Protein AF-A0A9N9DYJ9-F1 (afdb_monomer_lite)

Secondary structure (DSSP, 8-state):
---------STTTT---HHHHHHHIIIIIHHHHHHH-TT----------GGG-PPPTT---GGGS-SSSSS---------

Sequence (80 aa):
EARVCLKPGANEEGYWTAAHLIEQAKHKAIPTFEALFPNCVAEFVFDNSSNHTAFAPDALVAKRMNTGSGGNTPKMRDTF

pLDDT: mean 85.85, std 8.5, range [62.12, 97.94]

Structure (mmCIF, N/CA/C/O backbone):
data_AF-A0A9N9DYJ9-F1
#
_entry.id   AF-A0A9N9DYJ9-F1
#
loop_
_atom_site.group_PDB
_atom_site.id
_atom_site.type_symbol
_atom_site.label_atom_id
_atom_site.label_alt_id
_atom_site.label_comp_id
_atom_site.label_asym_id
_atom_site.label_entity_id
_atom_site.label_seq_id
_atom_site.pdbx_PDB_ins_code
_atom_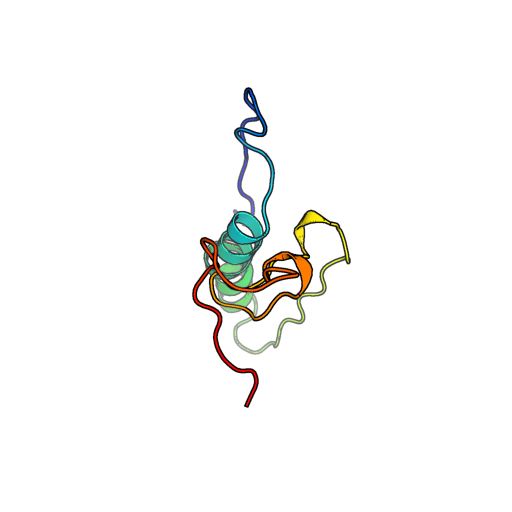site.Cartn_x
_atom_site.Cartn_y
_atom_site.Cartn_z
_atom_site.occupancy
_atom_site.B_iso_or_equiv
_atom_site.auth_seq_id
_atom_site.auth_comp_id
_atom_site.auth_asym_id
_atom_site.auth_atom_id
_atom_site.pdbx_PDB_model_num
ATOM 1 N N . GLU A 1 1 ? -2.621 14.463 13.625 1.00 66.38 1 GLU A N 1
ATOM 2 C CA . GLU A 1 1 ? -2.946 14.841 12.229 1.00 66.38 1 GLU A CA 1
ATOM 3 C C . GLU A 1 1 ? -2.686 13.662 11.291 1.00 66.38 1 GLU A C 1
ATOM 5 O O . GLU A 1 1 ? -1.662 13.005 11.450 1.00 66.38 1 GLU A O 1
ATOM 10 N N . ALA A 1 2 ? -3.582 13.411 10.327 1.00 75.62 2 ALA A N 1
ATOM 11 C CA . ALA A 1 2 ? -3.516 12.279 9.387 1.00 75.62 2 ALA A CA 1
ATOM 12 C C . ALA A 1 2 ? -2.977 12.654 7.985 1.00 75.62 2 ALA A C 1
ATOM 14 O O . ALA A 1 2 ? -3.278 11.996 6.989 1.00 75.62 2 ALA A O 1
ATOM 15 N N . ARG A 1 3 ? -2.191 13.731 7.887 1.00 81.25 3 ARG A N 1
ATOM 16 C CA . ARG A 1 3 ? -1.634 14.233 6.621 1.00 81.25 3 ARG A CA 1
ATOM 17 C C . ARG A 1 3 ? -0.111 14.207 6.613 1.00 81.25 3 ARG A C 1
ATOM 19 O O . ARG A 1 3 ? 0.520 14.281 7.666 1.00 81.25 3 ARG A O 1
ATOM 26 N N . VAL A 1 4 ? 0.452 14.165 5.410 1.00 80.62 4 VAL A N 1
ATOM 27 C CA . VAL A 1 4 ? 1.875 14.382 5.132 1.00 80.62 4 VAL A CA 1
ATOM 28 C C . VAL A 1 4 ? 1.968 15.461 4.055 1.00 80.62 4 VAL A C 1
ATOM 30 O O . VAL A 1 4 ? 1.289 15.369 3.036 1.00 80.62 4 VAL A O 1
ATOM 33 N N . CYS A 1 5 ? 2.775 16.496 4.289 1.00 82.69 5 CYS A N 1
ATOM 34 C CA . CYS A 1 5 ? 3.002 17.558 3.310 1.00 82.69 5 CYS A CA 1
ATOM 35 C C . CYS A 1 5 ? 4.290 17.267 2.540 1.00 82.69 5 CYS A C 1
ATOM 37 O O . CYS A 1 5 ? 5.360 17.204 3.145 1.00 82.69 5 CYS A O 1
ATOM 39 N N . LEU A 1 6 ? 4.189 17.128 1.219 1.00 83.00 6 LEU A N 1
ATOM 40 C CA . LEU A 1 6 ? 5.353 17.039 0.341 1.00 83.00 6 LEU A CA 1
ATOM 41 C C . LEU A 1 6 ? 5.739 18.428 -0.171 1.00 83.00 6 LEU A C 1
ATOM 43 O O . LEU A 1 6 ? 4.878 19.273 -0.418 1.00 83.00 6 LEU A O 1
ATOM 47 N N . LYS A 1 7 ? 7.043 18.660 -0.326 1.00 82.75 7 LYS A N 1
ATOM 48 C CA . LYS A 1 7 ? 7.582 19.869 -0.953 1.00 82.75 7 LYS A CA 1
ATOM 49 C C . LYS A 1 7 ? 8.073 19.501 -2.352 1.00 82.75 7 LYS A C 1
ATOM 51 O O . LYS A 1 7 ? 9.026 18.730 -2.421 1.00 82.75 7 LYS A O 1
ATOM 56 N N . PRO A 1 8 ? 7.452 20.004 -3.431 1.00 80.44 8 PRO A N 1
ATOM 57 C CA . PRO A 1 8 ? 7.917 19.723 -4.784 1.00 80.44 8 PRO A CA 1
ATOM 58 C C . PRO A 1 8 ? 9.288 20.369 -5.043 1.00 80.44 8 PRO A C 1
ATOM 60 O O . PRO A 1 8 ? 9.577 21.451 -4.527 1.00 80.44 8 PRO A O 1
ATOM 63 N N . GLY A 1 9 ? 10.104 19.711 -5.861 1.00 83.00 9 GLY A N 1
ATOM 64 C CA . GLY A 1 9 ? 11.453 20.102 -6.269 1.00 83.00 9 GLY A CA 1
ATOM 65 C C . GLY A 1 9 ? 11.739 19.729 -7.731 1.00 83.00 9 GLY A C 1
ATOM 66 O O . GLY A 1 9 ? 10.822 19.448 -8.508 1.00 83.00 9 GLY A O 1
ATOM 67 N N . ALA A 1 10 ? 13.010 19.766 -8.135 1.00 81.81 10 ALA A N 1
ATOM 68 C CA . ALA A 1 10 ? 13.404 19.471 -9.516 1.00 81.81 10 ALA A CA 1
ATOM 69 C C . ALA A 1 10 ? 13.384 17.955 -9.799 1.00 81.81 10 ALA A C 1
ATOM 71 O O . ALA A 1 10 ? 13.657 17.159 -8.912 1.00 81.81 10 ALA A O 1
ATOM 72 N N . ASN A 1 11 ? 13.119 17.543 -11.046 1.00 74.69 11 ASN A N 1
ATOM 73 C CA . ASN A 1 11 ? 13.166 16.131 -11.474 1.00 74.69 11 ASN A CA 1
ATOM 74 C C . ASN A 1 11 ? 12.296 15.180 -10.628 1.00 74.69 11 ASN A C 1
ATOM 76 O O . ASN A 1 11 ? 12.789 14.177 -10.123 1.00 74.69 11 ASN A O 1
ATOM 80 N N . GLU A 1 12 ? 11.011 15.504 -10.460 1.00 69.50 12 GLU A N 1
ATOM 81 C CA . GLU A 1 12 ? 10.058 14.707 -9.661 1.00 69.50 12 GLU A CA 1
ATOM 82 C C . GLU A 1 12 ? 10.379 14.649 -8.154 1.00 69.50 12 GLU A C 1
ATOM 84 O O . GLU A 1 12 ? 9.719 13.940 -7.391 1.00 69.50 12 GLU A O 1
ATOM 89 N N . GLU A 1 13 ? 11.355 15.431 -7.682 1.00 75.50 13 GLU A N 1
ATOM 90 C CA . GLU A 1 13 ? 11.617 15.593 -6.258 1.00 75.50 13 GLU A CA 1
ATOM 91 C C . GLU A 1 13 ? 10.342 16.079 -5.554 1.00 75.50 13 GLU A C 1
ATOM 93 O O . GLU A 1 13 ? 9.666 17.013 -5.990 1.00 75.50 13 GLU A O 1
ATOM 98 N N . GLY A 1 14 ? 9.959 15.384 -4.484 1.00 75.38 14 GLY A N 1
ATOM 99 C CA . GLY A 1 14 ? 8.734 15.685 -3.749 1.00 75.38 14 GLY A CA 1
ATOM 100 C C . GLY A 1 14 ? 7.431 15.277 -4.438 1.00 75.38 14 GLY A C 1
ATOM 101 O O . GLY A 1 14 ? 6.365 15.684 -3.973 1.00 75.38 14 GLY A O 1
ATOM 102 N N . TYR A 1 15 ? 7.471 14.479 -5.511 1.00 83.12 15 TYR A N 1
ATOM 103 C CA . TYR A 1 15 ? 6.258 13.895 -6.080 1.00 83.12 15 TYR A CA 1
ATOM 104 C C . TYR A 1 15 ? 5.668 12.843 -5.136 1.00 83.12 15 TYR A C 1
ATOM 106 O O . TYR A 1 15 ? 6.368 12.130 -4.409 1.00 83.12 15 TYR A O 1
ATOM 114 N N . TRP A 1 16 ? 4.339 12.735 -5.144 1.00 83.12 16 TRP A N 1
ATOM 115 C CA . TRP A 1 16 ? 3.642 11.701 -4.389 1.00 83.12 16 TRP A CA 1
ATOM 116 C C . TRP A 1 16 ? 3.844 10.337 -5.056 1.00 83.12 16 TRP A C 1
ATOM 118 O O . TRP A 1 16 ? 3.638 10.196 -6.257 1.00 83.12 16 TRP A O 1
ATOM 128 N N . THR A 1 17 ? 4.228 9.326 -4.278 1.00 84.56 17 THR A N 1
ATOM 129 C CA . THR A 1 17 ? 4.515 7.971 -4.770 1.00 84.56 17 THR A CA 1
ATOM 130 C C . THR A 1 17 ? 3.662 6.963 -4.008 1.00 84.56 17 THR A C 1
ATOM 132 O O . THR A 1 17 ? 3.149 7.260 -2.926 1.00 84.56 17 THR A O 1
ATOM 135 N N . ALA A 1 18 ? 3.546 5.738 -4.520 1.00 85.88 18 ALA A N 1
ATOM 136 C CA . ALA A 1 18 ? 2.891 4.664 -3.776 1.00 85.88 18 ALA A CA 1
ATOM 137 C C . ALA A 1 18 ? 3.557 4.380 -2.421 1.00 85.88 18 ALA A C 1
ATOM 139 O O . ALA A 1 18 ? 2.871 4.003 -1.476 1.00 85.88 18 ALA A O 1
ATOM 140 N N . ALA A 1 19 ? 4.877 4.570 -2.304 1.00 85.50 19 ALA A N 1
ATOM 141 C CA . ALA A 1 19 ? 5.570 4.412 -1.028 1.00 85.50 19 ALA A CA 1
ATOM 142 C C . ALA A 1 19 ? 5.052 5.430 -0.001 1.00 85.50 19 ALA A C 1
ATOM 144 O O . ALA A 1 19 ? 4.692 5.040 1.108 1.00 85.50 19 ALA A O 1
ATOM 145 N N . HIS A 1 20 ? 4.893 6.697 -0.406 1.00 87.69 20 HIS A N 1
ATOM 146 C CA . HIS A 1 20 ? 4.313 7.742 0.444 1.00 87.69 20 HIS A CA 1
ATOM 147 C C . HIS A 1 20 ? 2.885 7.395 0.897 1.00 87.69 20 HIS A C 1
ATOM 149 O O . HIS A 1 20 ? 2.546 7.579 2.067 1.00 87.69 20 HIS A O 1
ATOM 155 N N . LEU A 1 21 ? 2.062 6.825 0.008 1.00 88.69 21 LEU A N 1
ATOM 156 C CA . LEU A 1 21 ? 0.729 6.331 0.366 1.00 88.69 21 LEU A CA 1
ATOM 157 C C . LEU A 1 21 ? 0.779 5.215 1.407 1.00 88.69 21 LEU A C 1
ATOM 159 O O . LEU A 1 21 ? 0.052 5.268 2.397 1.00 88.69 21 LEU A O 1
ATOM 163 N N . ILE A 1 22 ? 1.619 4.203 1.180 1.00 88.81 22 ILE A N 1
ATOM 164 C CA . ILE A 1 22 ? 1.756 3.059 2.084 1.00 88.81 22 ILE A CA 1
ATOM 165 C C . ILE A 1 22 ? 2.197 3.540 3.469 1.00 88.81 22 ILE A C 1
ATOM 167 O O . ILE A 1 22 ? 1.631 3.109 4.473 1.00 88.81 22 ILE A O 1
ATOM 171 N N . GLU A 1 23 ? 3.168 4.451 3.534 1.00 91.00 23 GLU A N 1
ATOM 172 C CA . GLU A 1 23 ? 3.638 5.031 4.792 1.00 91.00 23 GLU A CA 1
ATOM 173 C C . GLU A 1 23 ? 2.554 5.858 5.491 1.00 91.00 23 GLU A C 1
ATOM 175 O O . GLU A 1 23 ? 2.340 5.693 6.694 1.00 91.00 23 GLU A O 1
ATOM 180 N N . GLN A 1 24 ? 1.820 6.705 4.761 1.00 91.56 24 GLN A N 1
ATOM 181 C CA . GLN A 1 24 ? 0.719 7.483 5.333 1.00 91.56 24 GLN A CA 1
ATOM 182 C C . GLN A 1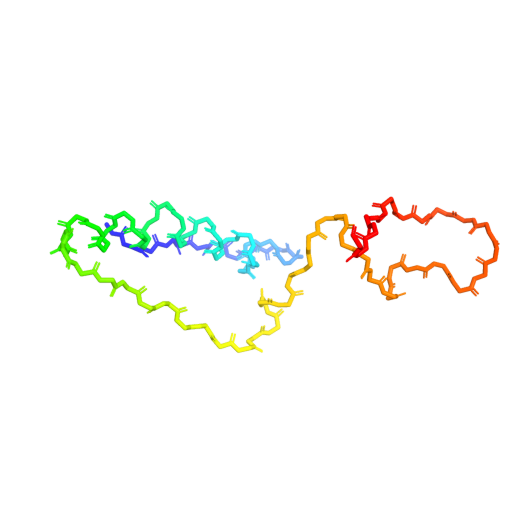 24 ? -0.389 6.570 5.870 1.00 91.56 24 GLN A C 1
ATOM 184 O O . GLN A 1 24 ? -0.871 6.779 6.987 1.00 91.56 24 GLN A O 1
ATOM 189 N N . ALA A 1 25 ? -0.782 5.548 5.109 1.00 92.25 25 ALA A N 1
ATOM 190 C CA . ALA A 1 25 ? -1.812 4.605 5.521 1.00 92.25 25 ALA A CA 1
ATOM 191 C C . ALA A 1 25 ? -1.396 3.865 6.800 1.00 92.25 25 ALA A C 1
ATOM 193 O O . ALA A 1 25 ? -2.119 3.903 7.797 1.00 92.25 25 ALA A O 1
ATOM 194 N N . LYS A 1 26 ? -0.193 3.275 6.803 1.00 93.69 26 LYS A N 1
ATOM 195 C CA . LYS A 1 26 ? 0.334 2.482 7.924 1.00 93.69 26 LYS A CA 1
ATOM 196 C C . LYS A 1 26 ? 0.593 3.300 9.181 1.00 93.69 26 LYS A C 1
ATOM 198 O O . LYS A 1 26 ? 0.288 2.840 10.274 1.00 93.69 26 LYS A O 1
ATOM 203 N N . HIS A 1 27 ? 1.183 4.487 9.050 1.00 95.06 27 HIS A N 1
ATOM 204 C CA . HIS A 1 27 ? 1.707 5.223 10.205 1.00 95.06 27 HIS A CA 1
ATOM 205 C C . HIS A 1 27 ? 0.835 6.394 10.650 1.00 95.06 27 HIS A C 1
ATOM 207 O O . HIS A 1 27 ? 1.078 6.952 11.721 1.00 95.06 27 HIS A O 1
ATOM 213 N N . LYS A 1 28 ? -0.156 6.802 9.849 1.00 94.38 28 LYS A N 1
ATOM 214 C CA . LYS A 1 28 ? -1.055 7.913 10.185 1.00 94.38 28 LYS A CA 1
ATOM 215 C C . LYS A 1 28 ? -2.517 7.488 10.168 1.00 94.38 28 LYS A C 1
ATOM 217 O O . LYS A 1 28 ? -3.181 7.639 11.190 1.00 94.38 28 LYS A O 1
ATOM 222 N N . ALA A 1 29 ? -3.018 6.977 9.044 1.00 94.19 29 ALA A N 1
ATOM 223 C CA . ALA A 1 29 ? -4.451 6.743 8.869 1.00 94.19 29 ALA A CA 1
ATOM 224 C C . ALA A 1 29 ? -4.974 5.602 9.755 1.00 94.19 29 ALA A C 1
ATOM 226 O O . ALA A 1 29 ? -5.901 5.829 10.530 1.00 94.19 29 ALA A O 1
ATOM 227 N N . ILE A 1 30 ? -4.345 4.421 9.697 1.00 95.31 30 ILE A N 1
ATOM 228 C CA . ILE A 1 30 ? -4.759 3.245 10.479 1.00 95.31 30 ILE A CA 1
ATOM 229 C C . ILE A 1 30 ? -4.682 3.518 11.993 1.00 95.31 30 ILE A C 1
ATOM 231 O O . ILE A 1 30 ? -5.720 3.399 12.640 1.00 95.31 30 ILE A O 1
ATOM 235 N N . PRO A 1 31 ? -3.559 4.006 12.567 1.00 95.94 31 PRO A N 1
ATOM 236 C CA . PRO A 1 31 ? -3.496 4.257 14.010 1.00 95.94 31 PRO A CA 1
ATOM 237 C C . PRO A 1 31 ? -4.496 5.319 14.483 1.00 95.94 31 PRO A C 1
ATOM 239 O O . PRO A 1 31 ? -5.033 5.231 15.583 1.00 95.94 31 PRO A O 1
ATOM 242 N N . THR A 1 32 ? -4.765 6.332 13.649 1.00 95.50 32 THR A N 1
ATOM 243 C CA . THR A 1 32 ? -5.782 7.347 13.964 1.00 95.50 32 THR A CA 1
ATOM 244 C C . THR A 1 32 ? -7.178 6.727 14.002 1.00 95.50 32 THR A C 1
ATOM 246 O O . THR A 1 32 ? -7.951 7.036 14.905 1.00 95.50 32 THR A O 1
ATOM 249 N N . PHE A 1 33 ? -7.504 5.855 13.045 1.00 96.06 33 PHE A N 1
ATOM 250 C CA . PHE A 1 33 ? -8.784 5.153 13.027 1.00 96.06 33 PHE A CA 1
ATOM 251 C C . PHE A 1 33 ? -8.939 4.223 14.236 1.00 96.06 33 PHE A C 1
ATOM 253 O O . PHE A 1 33 ? -9.936 4.326 14.942 1.00 96.06 33 PHE A O 1
ATOM 260 N N . GLU A 1 34 ? -7.946 3.375 14.513 1.00 96.62 34 GLU A N 1
ATOM 261 C CA . GLU A 1 34 ? -7.976 2.420 15.631 1.00 96.62 34 GLU A CA 1
ATOM 262 C C . GLU A 1 34 ? -8.154 3.122 16.985 1.00 96.62 34 GLU A C 1
ATOM 264 O O . GLU A 1 34 ? -8.900 2.646 17.838 1.00 96.62 34 GLU A O 1
ATOM 269 N N . ALA A 1 35 ? -7.527 4.290 17.171 1.00 96.19 35 ALA A N 1
ATOM 270 C CA . ALA A 1 35 ? -7.675 5.082 18.391 1.00 96.19 35 ALA A CA 1
ATOM 271 C C . ALA A 1 35 ? -9.074 5.705 18.547 1.00 96.19 35 ALA A C 1
ATOM 273 O O . ALA A 1 35 ? -9.570 5.830 19.666 1.00 96.19 35 ALA A O 1
ATOM 274 N N . LEU A 1 36 ? -9.703 6.123 17.445 1.00 96.81 36 LEU A N 1
ATOM 275 C CA . LEU A 1 36 ? -11.017 6.776 17.463 1.00 96.81 36 LEU A CA 1
ATOM 276 C C . LEU A 1 36 ? -12.180 5.775 17.457 1.00 96.81 36 LEU A C 1
ATOM 278 O O . LEU A 1 36 ? -13.256 6.087 17.967 1.00 96.81 36 LEU A O 1
ATOM 282 N N . PHE A 1 37 ? -11.974 4.583 16.895 1.00 96.94 37 PHE A N 1
ATOM 283 C CA . PHE A 1 37 ? -13.016 3.585 16.653 1.00 96.94 37 PHE A CA 1
ATOM 284 C C . PHE A 1 37 ? -12.539 2.160 17.008 1.00 96.94 37 PHE A C 1
ATOM 286 O O . PHE A 1 37 ? -12.494 1.291 16.136 1.00 96.94 37 PHE A O 1
ATOM 293 N N . PRO A 1 38 ? -12.220 1.874 18.286 1.00 95.75 38 PRO A N 1
ATOM 294 C CA . PRO A 1 38 ? -11.516 0.650 18.701 1.00 95.75 38 PRO A CA 1
ATOM 295 C C . PRO A 1 38 ? -12.255 -0.671 18.430 1.00 95.75 38 PRO A C 1
ATOM 297 O O . PRO A 1 38 ? -11.639 -1.730 18.473 1.00 95.75 38 PRO A O 1
ATOM 300 N N . ASN A 1 39 ? -13.561 -0.628 18.148 1.00 97.25 39 ASN A N 1
ATOM 301 C CA . ASN A 1 39 ? -14.394 -1.809 17.886 1.00 97.25 39 ASN A CA 1
ATOM 302 C C . ASN A 1 39 ? -14.996 -1.815 16.472 1.00 97.25 39 ASN A C 1
ATOM 304 O O . ASN A 1 39 ? -15.953 -2.542 16.208 1.00 97.25 39 ASN A O 1
ATOM 308 N N . CYS A 1 40 ? -14.478 -0.977 15.575 1.00 97.94 40 CYS A N 1
ATOM 309 C CA . CYS A 1 40 ? -14.947 -0.880 14.200 1.00 97.94 40 CYS A CA 1
ATOM 310 C C . CYS A 1 40 ? -13.897 -1.432 13.235 1.00 97.94 40 CYS A C 1
ATOM 312 O O . CYS A 1 40 ? -12.702 -1.432 13.517 1.00 97.94 40 CYS A O 1
ATOM 314 N N . VAL A 1 41 ? -14.352 -1.849 12.056 1.00 96.44 41 VAL A N 1
ATOM 315 C CA . VAL A 1 41 ? -13.480 -2.197 10.930 1.00 96.44 41 VAL A CA 1
ATOM 316 C C . VAL A 1 41 ? -13.498 -1.038 9.940 1.00 96.44 41 VAL A C 1
ATOM 318 O O . VAL A 1 41 ? -14.570 -0.545 9.591 1.00 96.44 41 VAL A O 1
ATOM 321 N N . ALA A 1 42 ? -12.320 -0.597 9.504 1.00 94.69 42 ALA A N 1
ATOM 322 C CA . ALA A 1 42 ? -12.185 0.391 8.440 1.00 94.69 42 ALA A CA 1
ATOM 323 C C . ALA A 1 42 ? -12.017 -0.290 7.083 1.00 94.69 42 ALA A C 1
ATOM 325 O O . ALA A 1 42 ? -11.219 -1.216 6.938 1.00 94.69 42 ALA A O 1
ATOM 326 N N . GLU A 1 43 ? -12.698 0.249 6.077 1.00 95.38 43 GLU A N 1
ATOM 327 C CA . GLU A 1 43 ? -12.426 -0.024 4.670 1.00 95.38 43 GLU A CA 1
ATOM 328 C C . GLU A 1 43 ? -11.734 1.200 4.055 1.00 95.38 43 GLU A C 1
ATOM 330 O O . GLU A 1 43 ? -12.258 2.314 4.105 1.00 95.38 43 GLU A O 1
ATOM 335 N N . PHE A 1 44 ? -10.539 1.003 3.495 1.00 90.06 44 PHE A N 1
ATOM 336 C CA . PHE A 1 44 ? -9.794 2.045 2.788 1.00 90.06 44 PHE A CA 1
ATOM 337 C C . PHE A 1 44 ? -9.844 1.766 1.288 1.00 90.06 44 PHE A C 1
ATOM 339 O O . PHE A 1 44 ? -9.217 0.822 0.808 1.00 90.06 44 PHE A O 1
ATOM 346 N N . VAL A 1 45 ? -10.579 2.600 0.553 1.00 90.75 45 VAL A N 1
ATOM 347 C CA . VAL A 1 45 ? -10.712 2.504 -0.904 1.00 90.75 45 VAL A CA 1
ATOM 348 C C . VAL A 1 45 ? -9.881 3.605 -1.550 1.00 90.75 45 VAL A C 1
ATOM 350 O O . VAL A 1 45 ? -10.014 4.778 -1.202 1.00 90.75 45 VAL A O 1
ATOM 353 N N . PHE A 1 46 ? -9.021 3.222 -2.489 1.00 86.31 46 PHE A N 1
ATOM 354 C CA . PHE A 1 46 ? -8.171 4.140 -3.245 1.00 86.31 46 PHE A CA 1
ATOM 355 C C . PHE A 1 46 ? -8.633 4.198 -4.699 1.00 86.31 46 PHE A C 1
ATOM 357 O O . PHE A 1 46 ? -9.173 3.221 -5.224 1.00 86.31 46 PHE A O 1
ATOM 364 N N . ASP A 1 47 ? -8.429 5.343 -5.347 1.00 86.94 47 ASP A N 1
ATOM 365 C CA . ASP A 1 47 ? -8.649 5.450 -6.784 1.00 86.94 47 ASP A CA 1
ATOM 366 C C . ASP A 1 47 ? -7.538 4.714 -7.559 1.00 86.94 47 ASP A C 1
ATOM 368 O O . ASP A 1 47 ? -6.499 4.344 -7.014 1.00 86.94 47 ASP A O 1
ATOM 372 N N . ASN A 1 48 ? -7.750 4.462 -8.853 1.00 78.12 48 ASN A N 1
ATOM 373 C CA . ASN A 1 48 ? -6.730 3.849 -9.711 1.00 78.12 48 ASN A CA 1
ATOM 374 C C . ASN A 1 48 ? -5.848 4.919 -10.372 1.00 78.12 48 ASN A C 1
ATOM 376 O O . ASN A 1 48 ? -5.612 4.887 -11.583 1.00 78.12 48 ASN A O 1
ATOM 380 N N . SER A 1 49 ? -5.415 5.925 -9.604 1.00 79.38 49 SER A N 1
ATOM 381 C CA . SER A 1 49 ? -4.443 6.893 -10.108 1.00 79.38 49 SER A CA 1
ATOM 382 C C . SER A 1 49 ? -3.132 6.183 -10.472 1.00 79.38 49 SER A C 1
ATOM 384 O O . SER A 1 49 ? -2.761 5.168 -9.876 1.00 79.38 49 SER A O 1
ATOM 386 N N . SER A 1 50 ? -2.392 6.707 -11.45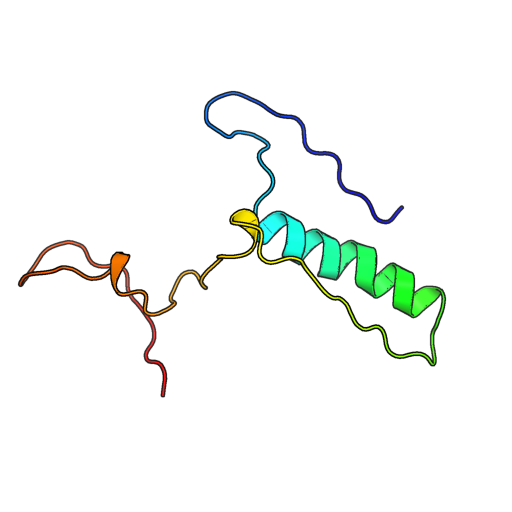3 1.00 69.06 50 SER A N 1
ATOM 387 C CA . SER A 1 50 ?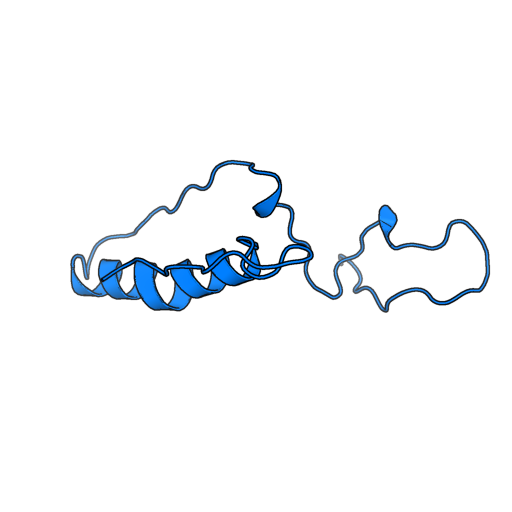 -1.115 6.119 -11.892 1.00 69.06 50 SER A CA 1
ATOM 388 C C . SER A 1 50 ? -0.120 5.947 -10.739 1.00 69.06 50 SER A C 1
ATOM 390 O O . SER A 1 50 ? 0.680 5.013 -10.744 1.00 69.06 50 SER A O 1
ATOM 392 N N . ASN A 1 51 ? -0.220 6.783 -9.704 1.00 66.88 51 ASN A N 1
ATOM 393 C CA . ASN A 1 51 ? 0.610 6.699 -8.506 1.00 66.88 51 ASN A CA 1
ATOM 394 C C . ASN A 1 51 ? 0.317 5.461 -7.639 1.00 66.88 51 ASN A C 1
ATOM 396 O O . ASN A 1 51 ? 1.135 5.136 -6.784 1.00 66.88 51 ASN A O 1
ATOM 400 N N . HIS A 1 52 ? -0.791 4.749 -7.872 1.00 65.38 52 HIS A N 1
ATOM 401 C CA . HIS A 1 52 ? -1.137 3.480 -7.221 1.00 65.38 52 HIS A CA 1
ATOM 402 C C . HIS A 1 52 ? -0.670 2.242 -7.999 1.00 65.38 52 HIS A C 1
ATOM 404 O O . HIS A 1 52 ? -0.751 1.132 -7.477 1.00 65.38 52 HIS A O 1
ATOM 410 N N . THR A 1 53 ? -0.105 2.399 -9.203 1.00 66.06 53 THR A N 1
ATOM 411 C CA . THR A 1 53 ? 0.412 1.273 -10.010 1.00 66.06 53 THR A CA 1
ATOM 412 C C . THR A 1 53 ? 1.803 0.802 -9.564 1.00 66.06 53 THR A C 1
ATOM 414 O O . THR A 1 53 ? 2.691 0.521 -10.371 1.00 66.06 53 THR A O 1
ATOM 417 N N . ALA A 1 54 ? 2.023 0.722 -8.250 1.00 76.00 54 ALA A N 1
ATOM 418 C CA . ALA A 1 54 ? 3.277 0.233 -7.705 1.00 76.00 54 ALA A CA 1
ATOM 419 C C . ALA A 1 54 ? 3.323 -1.289 -7.672 1.00 76.00 54 ALA A C 1
ATOM 421 O O . ALA A 1 54 ? 2.484 -1.967 -7.086 1.00 76.00 54 ALA A O 1
ATOM 422 N N . PHE A 1 55 ? 4.389 -1.812 -8.258 1.00 83.38 55 PHE A N 1
ATOM 423 C CA . PHE A 1 55 ? 4.778 -3.202 -8.122 1.00 83.38 55 PHE A CA 1
ATOM 424 C C . PHE A 1 55 ? 5.766 -3.345 -6.970 1.00 83.38 55 PHE A C 1
ATOM 426 O O . PHE A 1 55 ? 6.574 -2.442 -6.730 1.00 83.38 55 PHE A O 1
ATOM 433 N N . ALA A 1 56 ? 5.767 -4.505 -6.309 1.00 83.62 56 ALA A N 1
ATOM 434 C CA . ALA A 1 56 ? 6.849 -4.838 -5.391 1.00 83.62 56 ALA A CA 1
ATOM 435 C C . ALA A 1 56 ? 8.217 -4.725 -6.109 1.00 83.62 56 ALA A C 1
ATOM 437 O O . ALA A 1 56 ? 8.285 -4.916 -7.334 1.00 83.62 56 ALA A O 1
ATOM 438 N N . PRO A 1 57 ? 9.309 -4.421 -5.380 1.00 85.00 57 PRO A N 1
ATOM 439 C CA . PRO A 1 57 ? 10.641 -4.290 -5.977 1.00 85.00 57 PRO A CA 1
ATOM 440 C C . PRO A 1 57 ? 11.060 -5.523 -6.786 1.00 85.00 57 PRO A C 1
ATOM 442 O O . PRO A 1 57 ? 11.698 -5.396 -7.826 1.00 85.00 57 PRO A O 1
ATOM 445 N N . ASP A 1 58 ? 10.629 -6.698 -6.336 1.00 89.00 58 ASP A N 1
ATOM 446 C CA . ASP A 1 58 ? 10.909 -8.004 -6.921 1.00 89.00 58 ASP A CA 1
ATOM 447 C C . ASP A 1 58 ? 9.731 -8.586 -7.718 1.00 89.00 58 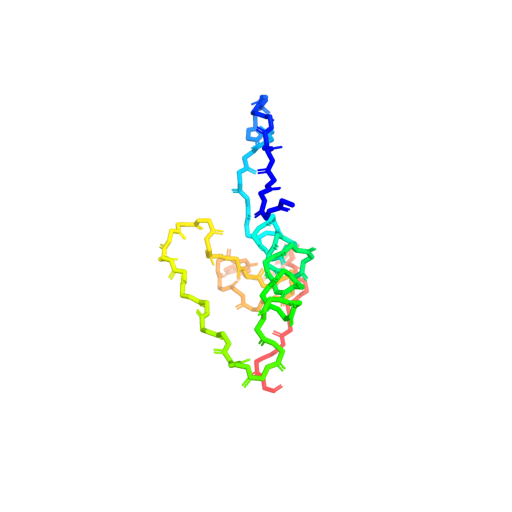ASP A C 1
ATOM 449 O O . ASP A 1 58 ? 9.793 -9.737 -8.133 1.00 89.00 58 ASP A O 1
ATOM 453 N N . ALA A 1 59 ? 8.639 -7.849 -7.930 1.00 90.81 59 ALA A N 1
ATOM 454 C CA . ALA A 1 59 ? 7.493 -8.387 -8.660 1.00 90.81 59 ALA A CA 1
ATOM 455 C C . ALA A 1 59 ? 7.872 -8.761 -10.101 1.00 90.81 59 ALA A C 1
ATOM 457 O O . ALA A 1 59 ? 8.581 -8.007 -10.776 1.00 90.81 59 ALA A O 1
ATOM 458 N N . LEU A 1 60 ? 7.328 -9.879 -10.589 1.00 91.62 60 LEU A N 1
ATOM 459 C CA . LEU A 1 60 ? 7.429 -10.277 -11.989 1.00 91.62 60 LEU A CA 1
ATOM 460 C C . LEU A 1 60 ? 6.621 -9.315 -12.867 1.00 91.62 60 LEU A C 1
ATOM 462 O O . LEU A 1 60 ? 5.392 -9.332 -12.877 1.00 91.62 60 LEU A O 1
ATOM 466 N N . VAL A 1 61 ? 7.322 -8.447 -13.598 1.00 90.81 61 VAL A N 1
ATOM 467 C CA . VAL A 1 61 ? 6.717 -7.433 -14.468 1.00 90.81 61 VAL A CA 1
ATOM 468 C C . VAL A 1 61 ? 7.280 -7.600 -15.869 1.00 90.81 61 VAL A C 1
ATOM 470 O O . VAL A 1 61 ? 8.461 -7.346 -16.088 1.00 90.81 61 VAL A O 1
ATOM 473 N N . ALA A 1 62 ? 6.429 -7.945 -16.837 1.00 89.38 62 ALA A N 1
ATOM 474 C CA . ALA A 1 62 ? 6.842 -8.180 -18.225 1.00 89.38 62 ALA A CA 1
ATOM 475 C C . ALA A 1 62 ? 7.631 -7.001 -18.826 1.00 89.38 62 ALA A C 1
ATOM 477 O O . ALA A 1 62 ? 8.629 -7.202 -19.507 1.00 89.38 62 ALA A O 1
ATOM 478 N N . LYS A 1 63 ? 7.257 -5.757 -18.493 1.00 88.50 63 LYS A N 1
ATOM 479 C CA . LYS A 1 63 ? 7.970 -4.540 -18.930 1.00 88.50 63 LYS A CA 1
ATOM 480 C C . LYS A 1 63 ? 9.409 -4.436 -18.387 1.00 88.50 63 LYS A C 1
ATOM 482 O O . LYS A 1 63 ? 10.203 -3.671 -18.921 1.00 88.50 63 LYS A O 1
ATOM 487 N N . ARG A 1 64 ? 9.735 -5.160 -17.311 1.00 89.00 64 ARG A N 1
ATOM 488 C CA . ARG A 1 64 ? 11.075 -5.238 -16.701 1.00 89.00 64 ARG A CA 1
ATOM 489 C C . ARG A 1 64 ? 11.866 -6.467 -17.168 1.00 89.00 64 ARG A C 1
ATOM 491 O O . ARG A 1 64 ? 13.008 -6.631 -16.750 1.00 89.00 64 ARG A O 1
ATOM 498 N N . MET A 1 65 ? 11.267 -7.342 -17.978 1.00 89.62 65 MET A N 1
ATOM 499 C CA . MET A 1 65 ? 11.935 -8.519 -18.531 1.00 89.62 65 MET A CA 1
ATOM 500 C C . MET A 1 65 ? 12.682 -8.156 -19.813 1.00 89.62 65 MET A C 1
ATOM 502 O O . MET A 1 65 ? 12.236 -7.309 -20.588 1.00 89.62 65 MET A O 1
ATOM 506 N N . ASN A 1 66 ? 13.797 -8.839 -20.063 1.00 88.00 66 ASN A N 1
ATOM 507 C CA . ASN A 1 66 ? 14.494 -8.724 -21.336 1.00 88.00 66 ASN A CA 1
ATOM 508 C C . ASN A 1 66 ? 13.704 -9.438 -22.436 1.00 88.00 66 ASN A C 1
ATOM 510 O O . ASN A 1 66 ? 13.185 -10.535 -22.242 1.00 88.00 66 ASN A O 1
ATOM 514 N N . THR A 1 67 ? 13.648 -8.824 -23.615 1.00 85.19 67 THR A N 1
ATOM 515 C CA . THR A 1 67 ? 13.004 -9.403 -24.802 1.00 85.19 67 THR A CA 1
ATOM 516 C C . THR A 1 67 ? 13.879 -10.443 -25.508 1.00 85.19 67 THR A C 1
ATOM 518 O O . THR A 1 67 ? 13.386 -11.168 -26.366 1.00 85.19 67 THR A O 1
ATOM 521 N N . GLY A 1 68 ? 15.170 -10.518 -25.170 1.00 84.19 68 G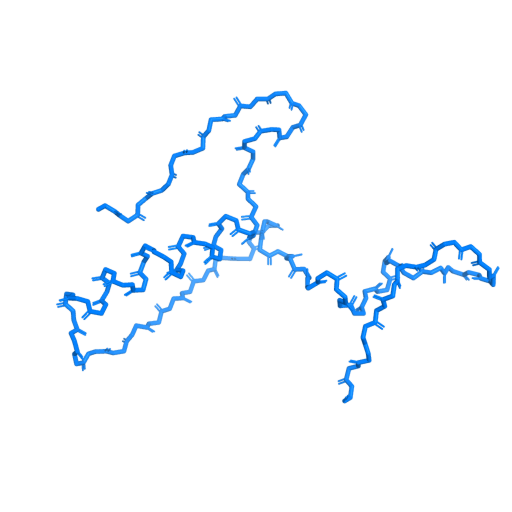LY A N 1
ATOM 522 C CA . GLY A 1 68 ? 16.142 -11.438 -25.758 1.00 84.19 68 GLY A CA 1
ATOM 523 C C . GLY A 1 68 ? 17.077 -12.049 -24.715 1.00 84.19 68 GLY A C 1
ATOM 524 O O . GLY A 1 68 ? 16.994 -11.749 -23.525 1.00 84.19 68 GLY A O 1
ATOM 525 N N . SER A 1 69 ? 17.974 -12.925 -25.166 1.00 81.75 69 SER A N 1
ATOM 526 C CA . SER A 1 69 ? 18.954 -13.593 -24.306 1.00 81.75 69 SER A CA 1
ATOM 527 C C . SER A 1 69 ? 20.066 -12.643 -23.848 1.00 81.75 69 SER A C 1
ATOM 529 O O . SER A 1 69 ? 20.635 -11.919 -24.666 1.00 81.75 69 SER A O 1
ATOM 531 N N . GLY A 1 70 ? 20.446 -12.724 -22.571 1.00 79.88 70 GLY A N 1
ATOM 532 C CA . GLY A 1 70 ? 21.511 -11.907 -21.977 1.00 79.88 70 GLY A CA 1
ATOM 533 C C . GLY A 1 70 ? 21.014 -10.565 -21.426 1.00 79.88 70 GLY A C 1
ATOM 534 O O . GLY A 1 70 ? 19.814 -10.315 -21.373 1.00 79.88 70 GLY A O 1
ATOM 535 N N . GLY A 1 71 ? 21.941 -9.705 -20.991 1.00 82.88 71 GLY A N 1
ATOM 536 C CA . GLY A 1 71 ? 21.645 -8.379 -20.431 1.00 82.88 71 GLY A CA 1
ATOM 537 C C . GLY A 1 71 ? 21.319 -8.369 -18.930 1.00 82.88 71 GLY A C 1
ATOM 538 O O . GLY A 1 71 ? 21.075 -9.402 -18.310 1.00 82.88 71 GLY A O 1
ATOM 539 N N . ASN A 1 72 ? 21.306 -7.172 -18.338 1.00 82.06 72 ASN A N 1
ATOM 540 C CA . ASN A 1 72 ? 20.980 -6.979 -16.923 1.00 82.06 72 ASN A CA 1
ATOM 541 C C . ASN A 1 72 ? 19.459 -7.025 -16.729 1.00 82.06 72 ASN A C 1
ATOM 543 O O . ASN A 1 72 ? 18.770 -6.078 -17.094 1.00 82.06 72 ASN A O 1
ATOM 547 N N . THR A 1 73 ? 18.941 -8.111 -16.153 1.00 82.94 73 THR A N 1
ATOM 548 C CA . THR A 1 73 ? 17.524 -8.224 -15.760 1.00 82.94 73 THR A CA 1
ATOM 549 C C . THR A 1 73 ? 17.422 -8.140 -14.235 1.00 82.94 73 THR A C 1
ATOM 551 O O . THR A 1 73 ? 18.233 -8.773 -13.553 1.00 82.94 73 THR A O 1
ATOM 554 N N . PRO A 1 74 ? 16.460 -7.398 -13.659 1.00 86.50 74 PRO A N 1
ATOM 555 C CA . PRO A 1 74 ? 16.227 -7.434 -12.219 1.00 86.50 74 PRO A CA 1
ATOM 556 C C . PRO A 1 74 ? 15.822 -8.842 -11.762 1.00 86.50 74 PRO A C 1
ATOM 558 O O . PRO A 1 74 ? 15.105 -9.557 -12.464 1.00 86.50 74 PRO A O 1
ATOM 561 N N . LYS A 1 75 ? 16.257 -9.235 -10.558 1.00 89.62 75 LYS A N 1
ATOM 562 C CA . LYS A 1 75 ? 15.805 -10.478 -9.924 1.00 89.62 75 LYS A CA 1
ATOM 563 C C . LYS A 1 75 ? 14.332 -10.319 -9.541 1.00 89.62 75 LYS A C 1
ATOM 565 O O . LYS A 1 75 ? 14.013 -9.511 -8.672 1.00 89.62 75 LYS A O 1
ATOM 570 N N . MET A 1 76 ? 13.460 -11.075 -10.199 1.00 92.44 76 MET A N 1
ATOM 571 C CA . MET A 1 76 ? 12.018 -11.076 -9.952 1.00 92.44 76 MET A CA 1
ATOM 572 C C . MET A 1 76 ? 11.597 -12.401 -9.306 1.00 92.44 76 MET A C 1
ATOM 574 O O . MET A 1 76 ? 12.162 -13.445 -9.635 1.00 92.44 76 MET A O 1
ATOM 578 N N . ARG A 1 77 ? 10.654 -12.360 -8.359 1.00 92.44 77 ARG A N 1
ATOM 579 C CA . ARG A 1 77 ? 10.097 -13.547 -7.699 1.00 92.44 77 ARG A CA 1
ATOM 580 C C . ARG A 1 77 ? 9.051 -14.219 -8.579 1.00 92.44 77 ARG A C 1
ATOM 582 O O . ARG A 1 77 ? 8.334 -13.545 -9.318 1.00 92.44 77 ARG A O 1
ATOM 589 N N . ASP A 1 78 ? 8.981 -15.537 -8.464 1.00 89.62 78 ASP A N 1
ATOM 590 C CA . ASP A 1 78 ? 7.934 -16.333 -9.091 1.00 89.62 78 ASP A CA 1
ATOM 591 C C . ASP A 1 78 ? 6.564 -16.022 -8.459 1.00 89.62 78 ASP A C 1
ATOM 593 O O . ASP A 1 78 ? 6.478 -15.470 -7.357 1.00 89.62 78 ASP A O 1
ATOM 597 N N . THR A 1 79 ? 5.492 -16.334 -9.180 1.00 83.38 79 THR A N 1
ATOM 598 C CA . THR A 1 79 ? 4.104 -16.078 -8.773 1.00 83.38 79 THR A CA 1
ATOM 599 C C . THR A 1 79 ? 3.419 -17.287 -8.130 1.00 83.38 79 THR A C 1
ATOM 601 O O . THR A 1 79 ? 2.233 -17.188 -7.817 1.00 83.38 79 THR A O 1
ATOM 604 N N . PHE A 1 80 ? 4.139 -18.400 -7.951 1.00 62.12 80 PHE A N 1
ATOM 605 C CA . PHE A 1 80 ? 3.640 -19.651 -7.369 1.00 62.12 80 PHE A CA 1
ATOM 606 C C . PHE A 1 80 ? 4.042 -19.829 -5.902 1.00 62.12 80 PHE A C 1
ATOM 608 O O . PHE A 1 80 ? 5.194 -19.486 -5.548 1.00 62.12 80 PHE A O 1
#

Organism: NCBI:txid144539

Foldseek 3Di:
DLDDDFDDDPPCHRPQAVVNVVCSVVPRVVVVCCVVPVPDDDDDDDDPPVRNPDDDQQADDPVQDDPDPDDDGDHHDDPD

Radius of gyration: 17.65 Å; chains: 1; bounding box: 37×40×44 Å